Protein AF-A0A327VA29-F1 (afdb_monomer_lite)

Secondary structure (DSSP, 8-state):
-HHHHHHTTT---S-EEEES-PPSSHHHHHHHTT--HHHHHHHHHHHHHTTS--TT-HHHHHHHHHHHHHHHHHHHH-PPPPB-S-EEEEEE-SSS---GGGGTTTBSS-EEEEEESS-GGGTTSHHHHHHHHHHHHHHHT-

Radius of gyration: 16.97 Å; chains: 1; bounding box: 44×30×45 Å

Foldseek 3Di:
DVQQVCVVVVHDDLAAEAEQDAQFEDVLCVVCPPDDLVNQLVVCCVVVVVPDPCPPVSVVSSVVSVVVVVVSVVSHVDGQAAHEEEYEYEFADVDDDGHQVNCVVRYNYYYHYDYFPHDSVCCPPPRNVVVVVVVVVVSVVD

Sequence (142 aa):
AVAEALDRRGHEISFVAILDSQPGGHGFTEIHAGKTESDYRGELEEYFGQYIGTGNQGDFLDTMAKVLTNNTTLMMDFESPVYRGDVVFFSATLQDETYAHLWRPYVLGDIEVHDVRAVHHEMHMPGPVAEVFEVINRKLAG

pLDDT: mean 93.76, std 6.01, range [62.5, 98.62]

Structure (mmCIF, N/CA/C/O backbone):
data_AF-A0A327VA29-F1
#
_entry.id   AF-A0A327VA29-F1
#
loop_
_atom_site.group_PDB
_atom_site.id
_atom_site.type_symbol
_atom_site.label_atom_id
_atom_site.label_alt_id
_atom_site.label_comp_id
_atom_site.label_asym_id
_atom_site.label_entity_id
_atom_site.label_seq_id
_atom_site.pdbx_PDB_ins_code
_atom_site.Cartn_x
_atom_site.Cartn_y
_atom_site.Cartn_z
_atom_site.occupancy
_atom_site.B_iso_or_equiv
_atom_site.auth_seq_id
_atom_site.auth_comp_id
_atom_site.auth_asym_id
_atom_site.auth_atom_id
_atom_site.pdbx_PDB_model_num
ATOM 1 N N . ALA A 1 1 ? 0.573 5.214 8.908 1.00 88.69 1 ALA A N 1
ATOM 2 C CA . ALA A 1 1 ? 1.098 6.563 9.232 1.00 88.69 1 ALA A CA 1
ATOM 3 C C . ALA A 1 1 ? -0.011 7.601 9.413 1.00 88.69 1 ALA A C 1
ATOM 5 O O . ALA A 1 1 ? -0.243 8.039 10.529 1.00 88.69 1 ALA A O 1
ATOM 6 N N . VAL A 1 2 ? -0.720 7.983 8.342 1.00 96.56 2 VAL A N 1
ATOM 7 C CA . VAL A 1 2 ? -1.717 9.072 8.387 1.00 96.56 2 VAL A CA 1
ATOM 8 C C . VAL A 1 2 ? -2.858 8.777 9.362 1.00 96.56 2 VAL A C 1
ATOM 10 O O . VAL A 1 2 ? -3.186 9.639 10.169 1.00 96.56 2 VAL A O 1
ATOM 13 N N . ALA A 1 3 ? -3.409 7.560 9.335 1.00 97.31 3 ALA A N 1
ATOM 14 C CA . ALA A 1 3 ? -4.492 7.161 10.232 1.00 97.31 3 ALA A CA 1
ATOM 15 C C . ALA A 1 3 ? -4.104 7.246 11.718 1.00 97.31 3 ALA A C 1
ATOM 17 O O . ALA A 1 3 ? -4.797 7.907 12.480 1.00 97.31 3 ALA A O 1
ATOM 18 N N . GLU A 1 4 ? -2.960 6.682 12.124 1.00 97.62 4 GLU A N 1
ATOM 19 C CA . GLU A 1 4 ? -2.455 6.852 13.499 1.00 97.62 4 GLU A CA 1
ATOM 20 C C . GLU A 1 4 ? -2.289 8.332 13.855 1.00 97.62 4 GLU A C 1
ATOM 22 O O . GLU A 1 4 ? -2.718 8.771 14.919 1.00 97.62 4 GLU A O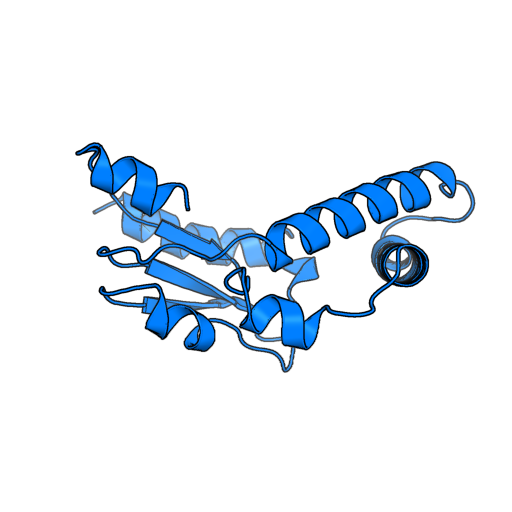 1
ATOM 27 N N . ALA A 1 5 ? -1.732 9.133 12.949 1.00 97.81 5 ALA A N 1
ATOM 28 C CA . ALA A 1 5 ? -1.448 10.525 13.243 1.00 97.81 5 ALA A CA 1
ATOM 29 C C . ALA A 1 5 ? -2.728 11.379 13.360 1.00 97.81 5 ALA A C 1
ATOM 31 O O . ALA A 1 5 ? -2.741 12.360 14.108 1.00 97.81 5 ALA A O 1
ATOM 32 N N . LEU A 1 6 ? -3.781 11.056 12.605 1.00 98.19 6 LEU A N 1
ATOM 33 C CA . LEU A 1 6 ? -5.104 11.674 12.729 1.00 98.19 6 LEU A CA 1
ATOM 34 C C . LEU A 1 6 ? -5.782 11.246 14.036 1.00 98.19 6 LEU A C 1
ATOM 36 O O . LEU A 1 6 ? -6.240 12.100 14.795 1.00 98.19 6 LEU A O 1
ATOM 40 N N . ASP A 1 7 ? -5.756 9.950 14.332 1.00 96.94 7 ASP A N 1
ATOM 41 C CA . ASP A 1 7 ? -6.331 9.359 15.538 1.00 96.94 7 ASP A CA 1
ATOM 42 C C . ASP A 1 7 ? -5.719 9.941 16.819 1.00 96.94 7 ASP A C 1
ATOM 44 O O . ASP A 1 7 ? -6.427 10.425 17.701 1.00 96.94 7 ASP A O 1
ATOM 48 N N . ARG A 1 8 ? -4.386 10.018 16.881 1.00 97.06 8 ARG A N 1
ATOM 49 C CA . ARG A 1 8 ? -3.655 10.614 18.007 1.00 97.06 8 ARG A CA 1
ATOM 50 C C . ARG A 1 8 ? -3.980 12.094 18.223 1.00 97.06 8 ARG A C 1
ATOM 52 O O . ARG A 1 8 ? -3.810 12.606 19.327 1.00 97.06 8 ARG A O 1
ATOM 59 N N . ARG A 1 9 ? -4.428 12.799 17.181 1.00 97.88 9 ARG A N 1
ATOM 60 C CA . ARG A 1 9 ? -4.882 14.199 17.261 1.00 97.88 9 ARG A CA 1
ATOM 61 C C . ARG A 1 9 ? -6.368 14.327 17.611 1.00 97.88 9 ARG A C 1
ATOM 63 O O . ARG A 1 9 ? -6.866 15.445 17.685 1.00 97.88 9 ARG A O 1
ATOM 70 N N . GLY A 1 10 ? -7.055 13.212 17.858 1.00 97.44 10 GLY A N 1
ATOM 71 C CA . GLY A 1 10 ? -8.465 13.179 18.230 1.00 97.44 10 GLY A CA 1
ATOM 72 C C . GLY A 1 10 ? -9.421 13.316 17.047 1.00 97.44 10 GLY A C 1
ATOM 73 O O . GLY A 1 10 ? -10.584 13.647 17.260 1.00 97.44 10 GLY A O 1
ATOM 74 N N . HIS A 1 11 ? -8.956 13.096 15.812 1.00 97.69 11 HIS A N 1
ATOM 75 C CA . HIS A 1 11 ? -9.850 13.040 14.660 1.00 97.69 11 HIS A CA 1
ATOM 76 C C . HIS A 1 11 ? -10.540 11.682 14.586 1.00 97.69 11 HIS A C 1
ATOM 78 O O . HIS A 1 11 ? -9.910 10.639 14.755 1.00 97.69 11 HIS A O 1
ATOM 84 N N . GLU A 1 12 ? -11.833 11.710 14.285 1.00 94.06 12 GLU A N 1
ATOM 85 C CA . GLU A 1 12 ? -12.586 10.510 13.952 1.00 94.06 12 GLU A CA 1
ATOM 86 C C . GLU A 1 12 ? -12.173 10.002 12.566 1.00 94.06 12 GLU A C 1
ATOM 88 O O . GLU A 1 12 ? -12.005 10.780 11.623 1.00 94.06 12 GLU A O 1
ATOM 93 N N . ILE A 1 13 ? -11.991 8.689 12.456 1.00 95.00 13 ILE A N 1
ATOM 94 C CA . ILE A 1 13 ? -11.626 8.005 11.218 1.00 95.00 13 ILE A CA 1
ATOM 95 C C . ILE A 1 13 ? -12.688 6.944 10.984 1.00 95.00 13 ILE A C 1
ATOM 97 O O . ILE A 1 13 ? -12.765 5.986 11.747 1.00 95.00 13 ILE A O 1
ATOM 101 N N . SER A 1 14 ? -13.498 7.115 9.939 1.00 90.75 14 SER A N 1
ATOM 102 C CA . SER A 1 14 ? -14.583 6.177 9.636 1.00 90.75 14 SER A CA 1
ATOM 103 C C . SER A 1 14 ? -14.057 4.789 9.265 1.00 90.75 14 SER A C 1
ATOM 105 O O . SER A 1 14 ? -14.613 3.793 9.708 1.00 90.75 14 SER A O 1
ATOM 107 N N . PHE A 1 15 ? -12.981 4.713 8.474 1.00 92.31 15 PHE A N 1
ATOM 108 C CA . PHE A 1 15 ? -12.224 3.480 8.238 1.00 92.31 15 PHE A CA 1
ATOM 109 C C . PHE A 1 15 ? -10.862 3.779 7.591 1.00 92.31 15 PHE A C 1
ATOM 111 O O . PHE A 1 15 ? -10.622 4.876 7.079 1.00 92.31 15 PHE A O 1
ATOM 118 N N . VAL A 1 16 ? -9.987 2.773 7.578 1.00 97.19 16 VAL A N 1
ATOM 119 C CA . VAL A 1 16 ? -8.714 2.763 6.847 1.00 97.19 16 VAL A CA 1
ATOM 120 C C . VAL A 1 16 ? -8.728 1.604 5.859 1.00 97.19 16 VAL A C 1
ATOM 122 O O . VAL A 1 16 ? -9.056 0.483 6.240 1.00 97.19 16 VAL A O 1
ATOM 125 N N . ALA A 1 17 ? -8.351 1.863 4.607 1.00 97.25 17 ALA A N 1
ATOM 126 C CA . ALA A 1 17 ? -8.121 0.824 3.610 1.00 97.25 17 ALA A CA 1
ATOM 127 C C . ALA A 1 17 ? -6.638 0.761 3.225 1.00 97.25 17 ALA A C 1
ATOM 129 O O . ALA A 1 17 ? -6.010 1.796 2.996 1.00 97.25 17 ALA A O 1
ATOM 130 N N . ILE A 1 18 ? -6.099 -0.453 3.136 1.00 97.75 18 ILE A N 1
ATOM 131 C CA . ILE A 1 18 ? -4.759 -0.748 2.626 1.00 97.75 18 ILE A CA 1
ATOM 132 C C . ILE A 1 18 ? -4.914 -1.577 1.350 1.00 97.75 18 ILE A C 1
ATOM 134 O O . ILE A 1 18 ? -5.655 -2.557 1.333 1.00 97.75 18 ILE A O 1
ATOM 138 N N . LEU A 1 19 ? -4.231 -1.168 0.282 1.00 97.19 19 LEU A N 1
ATOM 139 C CA . LEU A 1 19 ? -4.257 -1.834 -1.019 1.00 97.19 19 LEU A CA 1
ATOM 140 C C . LEU A 1 19 ? -2.931 -2.566 -1.229 1.00 97.19 19 LEU A C 1
ATOM 142 O O . LEU A 1 19 ? -1.929 -1.911 -1.509 1.00 97.19 19 LEU A O 1
ATOM 146 N N . ASP A 1 20 ? -2.942 -3.885 -1.030 1.00 97.62 20 ASP A N 1
ATOM 147 C CA . ASP A 1 20 ? -1.859 -4.836 -1.320 1.00 97.62 20 ASP A CA 1
ATOM 148 C C . ASP A 1 20 ? -0.435 -4.319 -1.058 1.00 97.62 20 ASP A C 1
ATOM 150 O O . ASP A 1 20 ? 0.465 -4.451 -1.884 1.00 97.62 20 ASP A O 1
ATOM 154 N N . SER A 1 21 ? -0.222 -3.683 0.095 1.00 95.88 21 SER A N 1
ATOM 155 C CA . SER A 1 21 ? 1.069 -3.102 0.455 1.00 95.88 21 SER A CA 1
ATOM 156 C C . SER A 1 21 ? 1.629 -3.721 1.724 1.00 95.88 21 SER A C 1
ATOM 158 O O . SER A 1 21 ? 0.895 -4.199 2.589 1.00 95.88 21 SER A O 1
ATOM 160 N N . GLN A 1 22 ? 2.953 -3.715 1.833 1.00 96.38 22 GLN A N 1
ATOM 161 C CA . GLN A 1 22 ? 3.676 -4.116 3.034 1.00 96.38 22 GLN A CA 1
ATOM 162 C C . GLN A 1 22 ? 3.767 -2.944 4.027 1.00 96.38 22 GLN A C 1
ATOM 164 O O . GLN A 1 22 ? 3.767 -1.780 3.604 1.00 96.38 22 GLN A O 1
ATOM 169 N N . PRO A 1 23 ? 3.891 -3.209 5.339 1.00 97.19 23 PRO A N 1
ATOM 170 C CA . PRO A 1 23 ? 4.335 -2.182 6.274 1.00 97.19 23 PRO A CA 1
ATOM 171 C C . PRO A 1 23 ? 5.780 -1.76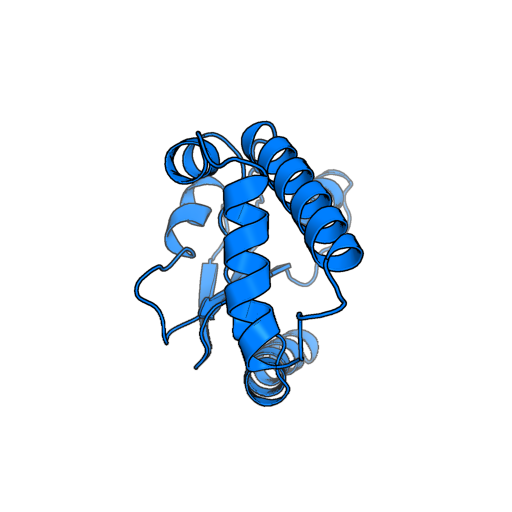8 5.952 1.00 97.19 23 PRO A C 1
ATOM 173 O O . PRO A 1 23 ? 6.597 -2.605 5.583 1.00 97.19 23 PRO A O 1
ATOM 176 N N . GLY A 1 24 ? 6.099 -0.482 6.112 1.00 96.62 24 GLY A N 1
ATOM 177 C CA . GLY A 1 24 ? 7.486 0.005 6.112 1.00 96.62 24 GLY A CA 1
ATOM 178 C C . GLY A 1 24 ? 8.250 -0.416 7.371 1.00 96.62 24 GLY A C 1
ATOM 179 O O . GLY A 1 24 ? 7.622 -0.759 8.378 1.00 96.62 24 GLY A O 1
ATOM 180 N N . GLY A 1 25 ? 9.581 -0.349 7.311 1.00 95.75 25 GLY A N 1
ATOM 181 C CA . GLY A 1 25 ? 10.487 -0.625 8.426 1.00 95.75 25 GLY A CA 1
ATOM 182 C C . GLY A 1 25 ? 11.366 -1.853 8.194 1.00 95.75 25 GLY A C 1
ATOM 183 O O . GLY A 1 25 ? 11.761 -2.162 7.064 1.00 95.75 25 GLY A O 1
ATOM 184 N N . HIS A 1 26 ? 11.677 -2.579 9.271 1.00 91.75 26 HIS A N 1
ATOM 185 C CA . HIS A 1 26 ? 12.611 -3.713 9.220 1.00 91.75 26 HIS A CA 1
ATOM 186 C C . HIS A 1 26 ? 12.193 -4.804 8.222 1.00 91.75 26 HIS A C 1
ATOM 188 O O . HIS A 1 26 ? 13.000 -5.203 7.388 1.00 91.75 26 HIS A O 1
ATOM 194 N N . GLY A 1 27 ? 10.931 -5.252 8.259 1.00 90.88 27 GLY A N 1
ATOM 195 C CA . GLY A 1 27 ? 10.445 -6.302 7.350 1.00 90.88 27 GLY A CA 1
ATOM 196 C C . GLY A 1 27 ? 10.494 -5.887 5.875 1.00 90.88 27 GLY A C 1
ATOM 197 O O . GLY A 1 27 ? 10.871 -6.680 5.018 1.00 90.88 27 GLY A O 1
ATOM 198 N N . PHE A 1 28 ? 10.209 -4.614 5.584 1.00 94.81 28 PHE A N 1
ATOM 199 C CA . PHE A 1 28 ? 10.369 -4.053 4.241 1.00 94.81 28 PHE A CA 1
ATOM 200 C C . PHE A 1 28 ? 11.841 -4.059 3.806 1.00 94.81 28 PHE A C 1
ATOM 202 O O . PHE A 1 28 ? 12.176 -4.408 2.676 1.00 94.81 28 PHE A O 1
ATOM 209 N N . THR A 1 29 ? 12.742 -3.715 4.727 1.00 95.56 29 THR A N 1
ATOM 210 C CA . THR A 1 29 ? 14.188 -3.706 4.478 1.00 95.56 29 THR A CA 1
ATOM 211 C C . THR A 1 29 ? 14.718 -5.101 4.157 1.00 95.56 29 THR A C 1
ATOM 213 O O . THR A 1 29 ? 15.499 -5.240 3.223 1.00 95.56 29 THR A O 1
ATOM 216 N N . GLU A 1 30 ? 14.275 -6.144 4.861 1.00 92.75 30 GLU A N 1
ATOM 217 C CA . GLU A 1 30 ? 14.703 -7.529 4.598 1.00 92.75 30 GLU A CA 1
ATOM 218 C C . GLU A 1 30 ? 14.403 -7.992 3.164 1.00 92.75 30 GLU A C 1
ATOM 220 O O . GLU A 1 30 ? 15.164 -8.781 2.604 1.00 92.75 30 GLU A O 1
ATOM 225 N N . ILE A 1 31 ? 13.322 -7.488 2.563 1.00 89.00 31 ILE A N 1
ATOM 226 C CA . ILE A 1 31 ? 12.875 -7.865 1.216 1.00 89.00 31 ILE A CA 1
ATOM 227 C C . ILE A 1 31 ? 13.520 -6.982 0.140 1.00 89.00 31 ILE A C 1
ATOM 229 O O . ILE A 1 31 ? 13.853 -7.460 -0.944 1.00 89.00 31 ILE A O 1
ATOM 233 N N . HIS A 1 32 ? 13.688 -5.689 0.421 1.00 92.12 32 HIS A N 1
ATOM 234 C CA . HIS A 1 32 ? 14.062 -4.697 -0.590 1.00 92.12 32 HIS A CA 1
ATOM 235 C C . HIS A 1 32 ? 15.525 -4.235 -0.519 1.00 92.12 32 HIS A C 1
ATOM 237 O O . HIS A 1 32 ? 15.985 -3.536 -1.430 1.00 92.12 32 HIS A O 1
ATOM 243 N N . ALA A 1 33 ? 16.276 -4.618 0.518 1.00 91.94 33 ALA A N 1
ATOM 244 C CA . ALA A 1 33 ? 17.684 -4.265 0.643 1.00 91.94 33 ALA A CA 1
ATOM 245 C C . ALA A 1 33 ? 18.499 -4.766 -0.558 1.00 91.94 33 ALA A C 1
ATOM 247 O O . ALA A 1 33 ? 18.400 -5.913 -0.986 1.00 91.94 33 ALA A O 1
ATOM 248 N N . GLY A 1 34 ? 19.349 -3.887 -1.087 1.00 90.75 34 GLY A N 1
ATOM 249 C CA . GLY A 1 34 ? 20.247 -4.212 -2.193 1.00 90.75 34 GLY A CA 1
ATOM 250 C C . GLY A 1 34 ? 19.653 -4.032 -3.591 1.00 90.75 34 GLY A C 1
ATOM 251 O O . GLY A 1 34 ? 20.429 -4.073 -4.544 1.00 90.75 34 GLY A O 1
ATOM 252 N N . LYS A 1 35 ? 18.346 -3.757 -3.739 1.00 93.19 35 LYS A N 1
ATOM 253 C CA . LYS A 1 35 ? 17.800 -3.300 -5.027 1.00 93.19 35 LYS A CA 1
ATOM 254 C C . LYS A 1 35 ? 18.432 -1.969 -5.435 1.00 93.19 35 LYS A C 1
ATOM 256 O O . LYS A 1 35 ? 18.479 -1.018 -4.654 1.00 93.19 35 LYS A O 1
ATOM 261 N N . THR A 1 36 ? 18.884 -1.896 -6.678 1.00 94.38 36 THR A N 1
ATOM 262 C CA . THR A 1 36 ? 19.490 -0.711 -7.289 1.00 94.38 36 THR A CA 1
ATOM 263 C C . THR A 1 36 ? 18.482 0.047 -8.154 1.00 94.38 36 THR A C 1
ATOM 265 O O . THR A 1 36 ? 17.464 -0.500 -8.573 1.00 94.38 36 THR A O 1
ATOM 268 N N . GLU A 1 37 ? 18.782 1.306 -8.491 1.00 95.62 37 GLU A N 1
ATOM 269 C CA . GLU A 1 37 ? 17.973 2.085 -9.446 1.00 95.62 37 GLU A CA 1
ATOM 270 C C . GLU A 1 37 ? 17.834 1.370 -10.801 1.00 95.62 37 GLU A C 1
ATOM 272 O O . GLU A 1 37 ? 16.771 1.414 -11.417 1.00 95.62 37 GLU A O 1
ATOM 277 N N . SER A 1 38 ? 18.875 0.653 -11.240 1.00 95.06 38 SER A N 1
ATOM 278 C CA . SER A 1 38 ? 18.839 -0.123 -12.484 1.00 95.06 38 SER A CA 1
ATOM 279 C C . SER A 1 38 ? 17.852 -1.287 -12.419 1.00 95.06 38 SER A C 1
ATOM 281 O O . SER A 1 38 ? 17.239 -1.600 -13.439 1.00 95.06 38 SER A O 1
ATOM 283 N N . ASP A 1 39 ? 17.681 -1.910 -11.251 1.00 95.12 39 ASP A N 1
ATOM 284 C CA . ASP A 1 39 ? 16.714 -2.997 -11.069 1.00 95.12 39 ASP A CA 1
ATOM 285 C C . ASP A 1 39 ? 15.288 -2.449 -11.195 1.00 95.12 39 ASP A C 1
ATOM 287 O O . ASP A 1 39 ? 14.498 -2.955 -11.989 1.00 95.12 39 ASP A O 1
ATOM 291 N N . TYR A 1 40 ? 14.990 -1.331 -10.517 1.00 93.50 40 TYR A N 1
ATOM 292 C CA . TYR A 1 40 ? 13.696 -0.649 -10.649 1.00 93.50 40 TYR A CA 1
ATOM 293 C C . TYR A 1 40 ? 13.419 -0.195 -12.079 1.00 93.50 40 TYR A C 1
ATOM 295 O O . TYR A 1 40 ? 12.293 -0.303 -12.562 1.00 93.50 40 TYR A O 1
ATOM 303 N N . ARG A 1 41 ? 14.440 0.314 -12.773 1.00 94.19 41 ARG A N 1
ATOM 304 C CA . ARG A 1 41 ? 14.313 0.716 -14.172 1.00 94.19 41 ARG A CA 1
ATOM 305 C C . ARG A 1 41 ? 13.957 -0.475 -15.066 1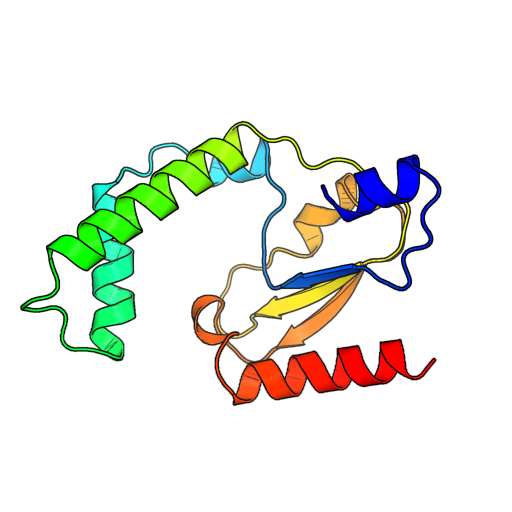.00 94.19 41 ARG A C 1
ATOM 307 O O . ARG A 1 41 ? 13.103 -0.329 -15.935 1.00 94.19 41 ARG A O 1
ATOM 314 N N . GLY A 1 42 ? 14.596 -1.627 -14.853 1.00 92.94 42 GLY A N 1
ATOM 315 C CA . GLY A 1 42 ? 14.299 -2.864 -15.579 1.00 92.94 42 GLY A CA 1
ATOM 316 C C . GLY A 1 42 ? 12.867 -3.347 -15.346 1.00 92.94 42 GLY A C 1
ATOM 317 O O . GLY A 1 42 ? 12.153 -3.608 -16.309 1.00 92.94 42 GLY A O 1
ATOM 318 N N . GLU A 1 43 ? 12.421 -3.368 -14.088 1.00 90.31 43 GLU A N 1
ATOM 319 C CA . GLU A 1 43 ? 11.048 -3.745 -13.712 1.00 90.31 43 GLU A CA 1
ATOM 320 C C . GLU A 1 43 ? 10.001 -2.817 -14.344 1.00 90.31 43 GLU A C 1
ATOM 322 O O . GLU A 1 43 ? 8.985 -3.272 -14.870 1.00 90.31 43 GLU A O 1
ATOM 327 N N . LEU A 1 44 ? 10.263 -1.506 -14.343 1.00 90.31 44 LEU A N 1
ATOM 328 C CA . LEU A 1 44 ? 9.399 -0.523 -14.994 1.00 90.31 44 LEU A CA 1
ATOM 329 C C . LEU A 1 44 ? 9.332 -0.733 -16.507 1.00 90.31 44 LEU A C 1
ATOM 331 O O . LEU A 1 44 ? 8.255 -0.612 -17.085 1.00 90.31 44 LEU A O 1
ATOM 335 N N . GLU A 1 45 ? 10.461 -1.021 -17.154 1.00 90.81 45 GLU A N 1
ATOM 336 C CA . GLU A 1 45 ? 10.505 -1.266 -18.596 1.00 90.81 45 GLU A CA 1
ATOM 337 C C . GLU A 1 45 ? 9.742 -2.537 -18.982 1.00 90.81 45 GLU A C 1
ATOM 339 O O . GLU A 1 45 ? 8.982 -2.512 -19.951 1.00 90.81 45 GLU A O 1
ATOM 344 N N . GLU A 1 46 ? 9.887 -3.613 -18.206 1.00 87.81 46 GLU A N 1
ATOM 345 C CA . GLU A 1 46 ? 9.132 -4.855 -18.390 1.00 87.81 46 GLU A CA 1
ATOM 346 C C . GLU A 1 46 ? 7.627 -4.620 -18.231 1.00 87.81 46 GLU A C 1
ATOM 348 O O . GLU A 1 46 ? 6.849 -4.974 -19.119 1.00 87.81 46 GLU A O 1
ATOM 353 N N . TYR A 1 47 ? 7.220 -3.964 -17.141 1.00 83.25 47 TYR A N 1
ATOM 354 C CA . TYR A 1 47 ? 5.817 -3.679 -16.856 1.00 83.25 47 TYR A CA 1
ATOM 355 C C . TYR A 1 47 ? 5.190 -2.749 -17.903 1.00 83.25 47 TYR A C 1
ATOM 357 O O . TYR A 1 47 ? 4.187 -3.092 -18.531 1.00 83.25 47 TYR A O 1
ATOM 365 N N . PHE A 1 48 ? 5.778 -1.572 -18.136 1.00 83.19 48 PHE A N 1
ATOM 366 C CA . PHE A 1 48 ? 5.219 -0.608 -19.083 1.00 83.19 48 PHE A CA 1
ATOM 367 C C . PHE A 1 48 ? 5.292 -1.105 -20.524 1.00 83.19 48 PHE A C 1
ATOM 369 O O . PHE A 1 48 ? 4.391 -0.793 -21.301 1.00 83.19 48 PHE A O 1
ATOM 376 N N . GLY A 1 49 ? 6.292 -1.918 -20.874 1.00 83.25 49 GLY A N 1
ATOM 377 C CA . GLY A 1 49 ? 6.415 -2.534 -22.194 1.00 83.25 49 GLY A CA 1
ATOM 378 C C . GLY A 1 49 ? 5.204 -3.382 -22.602 1.00 83.25 49 GLY A C 1
ATOM 379 O O . GLY A 1 49 ? 4.966 -3.559 -23.797 1.00 83.25 49 GLY A O 1
ATOM 380 N N . GLN A 1 50 ? 4.398 -3.854 -21.643 1.00 80.19 50 GLN A N 1
ATOM 381 C CA . GLN A 1 50 ? 3.151 -4.578 -21.920 1.00 80.19 50 GLN A CA 1
ATOM 382 C C . GLN A 1 50 ? 2.000 -3.670 -22.382 1.00 80.19 50 GLN A C 1
ATOM 384 O O . GLN A 1 50 ? 1.083 -4.135 -23.059 1.00 80.19 50 GLN A O 1
ATOM 389 N N . TYR A 1 51 ? 2.050 -2.377 -22.051 1.00 76.81 51 TYR A N 1
ATOM 390 C CA . TYR A 1 51 ? 0.954 -1.427 -22.276 1.00 76.81 51 TYR A CA 1
ATOM 391 C C . TYR A 1 51 ? 1.306 -0.315 -23.264 1.00 76.81 51 TYR A C 1
ATOM 393 O O . TYR A 1 51 ? 0.439 0.171 -23.993 1.00 76.81 51 TYR A O 1
ATOM 401 N N . ILE A 1 52 ? 2.569 0.112 -23.286 1.00 76.25 52 ILE A N 1
ATOM 402 C CA . ILE A 1 52 ? 3.060 1.237 -24.081 1.00 76.25 52 ILE A CA 1
ATOM 403 C C . ILE A 1 52 ? 4.411 0.903 -24.720 1.00 76.25 52 ILE A C 1
ATOM 405 O O . ILE A 1 52 ? 5.224 0.165 -24.174 1.00 76.25 52 ILE A O 1
ATOM 409 N N . GLY A 1 53 ? 4.680 1.477 -25.894 1.00 74.31 53 GLY A N 1
ATOM 410 C CA . GLY A 1 53 ? 5.993 1.357 -26.525 1.00 74.31 53 GLY A CA 1
ATOM 411 C C . GLY A 1 53 ? 7.039 2.173 -25.764 1.00 74.31 53 GLY A C 1
ATOM 412 O O . GLY A 1 53 ? 7.020 3.400 -25.826 1.00 74.31 53 GLY A O 1
ATOM 413 N N . THR A 1 54 ? 7.975 1.507 -25.090 1.00 73.81 54 THR A N 1
ATOM 414 C CA . THR A 1 54 ? 9.023 2.147 -24.270 1.00 73.81 54 THR A CA 1
ATOM 415 C C . THR A 1 54 ? 10.243 2.617 -25.070 1.00 73.81 54 THR A C 1
ATOM 417 O O . THR A 1 54 ? 11.085 3.342 -24.542 1.00 73.81 54 THR A O 1
ATOM 420 N N . GLY A 1 55 ? 10.336 2.277 -26.362 1.00 70.50 55 GLY A N 1
ATOM 421 C CA . GLY A 1 55 ? 11.531 2.496 -27.192 1.00 70.50 55 GLY A CA 1
ATOM 422 C C . GLY A 1 55 ? 11.988 3.954 -27.366 1.00 70.50 55 GLY A C 1
ATOM 423 O O . GLY A 1 55 ? 13.118 4.181 -27.788 1.00 70.50 55 GLY A O 1
ATOM 424 N N . ASN A 1 56 ? 11.150 4.944 -27.036 1.00 75.12 56 ASN A N 1
ATOM 425 C CA . ASN A 1 56 ? 11.517 6.367 -26.999 1.00 75.12 56 ASN A CA 1
ATOM 426 C C . ASN A 1 56 ? 11.270 7.034 -25.630 1.00 75.12 56 ASN A C 1
ATOM 428 O O . ASN A 1 56 ? 11.262 8.259 -25.542 1.00 75.12 56 ASN A O 1
ATOM 432 N N . GLN A 1 57 ? 11.069 6.244 -24.572 1.00 82.88 57 GLN A N 1
ATOM 433 C CA . GLN A 1 57 ? 10.687 6.716 -23.237 1.00 82.88 57 GLN A CA 1
ATOM 434 C C . GLN A 1 57 ? 11.799 6.540 -22.190 1.00 82.88 57 GLN A C 1
ATOM 436 O O . GLN A 1 57 ? 11.516 6.480 -20.997 1.00 82.88 57 GLN A O 1
ATOM 441 N N . GLY A 1 58 ? 13.066 6.475 -22.614 1.00 86.31 58 GLY A N 1
ATOM 442 C CA . GLY A 1 58 ? 14.210 6.271 -21.713 1.00 86.31 58 GLY A CA 1
ATOM 443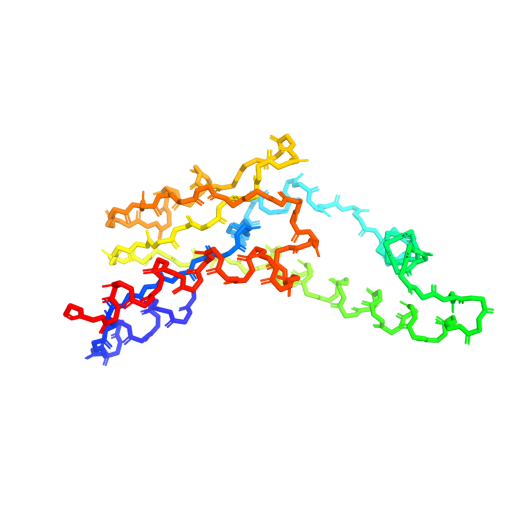 C C . GLY A 1 58 ? 14.226 7.242 -20.525 1.00 86.31 58 GLY A C 1
ATOM 444 O O . GLY A 1 58 ? 14.235 6.798 -19.383 1.00 86.31 58 GLY A O 1
ATOM 445 N N . ASP A 1 59 ? 14.095 8.545 -20.788 1.00 91.19 59 ASP A N 1
ATOM 446 C CA . ASP A 1 59 ? 14.083 9.584 -19.745 1.00 91.19 59 ASP A CA 1
ATOM 447 C C . ASP A 1 59 ? 12.913 9.433 -18.755 1.00 91.19 59 ASP A C 1
ATOM 449 O O . ASP A 1 59 ? 13.035 9.747 -17.566 1.00 91.19 59 ASP A O 1
ATOM 453 N N . PHE A 1 60 ? 11.762 8.952 -19.237 1.00 89.31 60 PHE A N 1
ATOM 454 C CA . PHE A 1 60 ? 10.599 8.683 -18.394 1.00 89.31 60 PHE A CA 1
ATOM 455 C C . PHE A 1 60 ? 10.871 7.502 -17.459 1.00 89.31 60 PHE A C 1
ATOM 457 O O . PHE A 1 60 ? 10.647 7.622 -16.253 1.00 89.31 60 PHE A O 1
ATOM 464 N N . LEU A 1 61 ? 11.413 6.401 -17.988 1.00 91.56 61 LEU A N 1
ATOM 465 C CA . LEU A 1 61 ? 11.779 5.227 -17.194 1.00 91.56 61 LEU A CA 1
ATOM 466 C C . LEU A 1 61 ? 12.853 5.562 -16.152 1.00 91.56 61 LEU A C 1
ATOM 468 O O . LEU A 1 61 ? 12.711 5.172 -14.996 1.00 91.56 61 LEU A O 1
ATOM 472 N N . ASP A 1 62 ? 13.865 6.351 -16.517 1.00 93.69 62 ASP A N 1
ATOM 473 C CA . ASP A 1 62 ? 14.911 6.807 -15.592 1.00 93.69 62 ASP A CA 1
ATOM 474 C C . ASP A 1 62 ? 14.330 7.672 -14.463 1.00 93.69 62 ASP A C 1
ATOM 476 O O . ASP A 1 62 ? 14.702 7.546 -13.295 1.00 93.69 62 ASP A O 1
ATOM 480 N N . THR A 1 63 ? 13.386 8.558 -14.790 1.00 95.19 63 THR A N 1
ATOM 481 C CA . THR A 1 63 ? 12.719 9.403 -13.791 1.00 95.19 63 THR A CA 1
ATOM 482 C C . THR A 1 63 ? 11.870 8.566 -12.837 1.00 95.19 63 THR A C 1
ATOM 484 O O . THR A 1 63 ? 11.943 8.751 -11.622 1.00 95.19 63 THR A O 1
ATOM 487 N N . MET A 1 64 ? 11.096 7.616 -13.362 1.00 93.56 64 MET A N 1
ATOM 488 C CA . MET A 1 64 ? 10.282 6.711 -12.551 1.00 93.56 64 MET A CA 1
ATOM 489 C C . MET A 1 64 ? 11.147 5.811 -11.658 1.00 93.56 64 MET A C 1
ATOM 491 O O . MET A 1 64 ? 10.823 5.632 -10.484 1.00 93.56 64 MET A O 1
ATOM 495 N N . ALA A 1 65 ? 12.280 5.314 -12.164 1.00 95.69 65 ALA A N 1
ATOM 496 C CA . ALA A 1 65 ? 13.219 4.499 -11.397 1.00 95.69 65 ALA A CA 1
ATOM 497 C C . ALA A 1 65 ? 13.805 5.266 -10.203 1.00 95.69 65 ALA A C 1
ATOM 499 O O . ALA A 1 65 ? 13.872 4.730 -9.094 1.00 95.69 65 ALA A O 1
ATOM 500 N N . LYS A 1 66 ? 14.147 6.547 -10.386 1.00 97.00 66 LYS A N 1
ATOM 501 C CA . LYS A 1 66 ? 14.583 7.431 -9.290 1.00 97.00 66 LYS A CA 1
ATOM 502 C C . LYS A 1 66 ? 13.497 7.624 -8.239 1.00 97.00 66 LYS A C 1
ATOM 504 O O . LYS A 1 66 ? 13.785 7.567 -7.046 1.00 97.00 66 LYS A O 1
ATOM 509 N N . VAL A 1 67 ? 12.249 7.829 -8.668 1.00 96.69 67 VAL A N 1
ATOM 510 C CA . VAL A 1 67 ? 11.106 7.979 -7.754 1.00 96.69 67 VAL A CA 1
ATOM 511 C C . VAL A 1 67 ? 10.885 6.702 -6.943 1.00 96.69 67 VAL A C 1
ATOM 513 O O . VAL A 1 67 ? 10.755 6.784 -5.722 1.00 96.69 67 VAL A O 1
ATOM 516 N N . LEU A 1 68 ? 10.895 5.528 -7.584 1.00 95.06 68 LEU A N 1
ATOM 517 C CA . LEU A 1 68 ? 10.764 4.247 -6.884 1.00 95.06 68 LEU A CA 1
ATOM 518 C C . LEU A 1 68 ? 11.917 4.013 -5.910 1.00 95.06 68 LEU A C 1
ATOM 520 O O . LEU A 1 68 ? 11.670 3.707 -4.749 1.00 95.06 68 LEU A O 1
ATOM 524 N N . THR A 1 69 ? 13.157 4.243 -6.343 1.00 96.62 69 THR A N 1
ATOM 525 C CA . THR A 1 69 ? 14.348 4.087 -5.494 1.00 96.62 69 THR A CA 1
ATOM 526 C C . THR A 1 69 ? 14.263 4.968 -4.246 1.00 96.62 69 THR A C 1
ATOM 528 O O . THR A 1 69 ? 14.490 4.501 -3.126 1.00 96.62 69 THR A O 1
ATOM 531 N N . ASN A 1 70 ? 13.878 6.236 -4.420 1.00 97.25 70 ASN A N 1
ATOM 532 C CA . ASN A 1 70 ? 13.679 7.166 -3.314 1.00 97.25 70 ASN A CA 1
ATOM 533 C C . ASN A 1 70 ? 12.571 6.686 -2.365 1.00 97.25 70 ASN A C 1
ATOM 535 O O . ASN A 1 70 ? 12.770 6.658 -1.153 1.00 97.25 70 ASN A O 1
ATOM 539 N N . ASN A 1 71 ? 11.419 6.277 -2.899 1.00 95.81 71 ASN A N 1
ATOM 540 C CA . ASN A 1 71 ? 10.291 5.829 -2.083 1.00 95.81 71 ASN A CA 1
ATOM 541 C C . ASN A 1 71 ? 10.602 4.537 -1.318 1.00 95.81 71 ASN A C 1
ATOM 543 O O . ASN A 1 71 ? 10.261 4.450 -0.142 1.00 95.81 71 ASN A O 1
ATOM 547 N N . THR A 1 72 ? 11.292 3.573 -1.933 1.00 95.88 72 THR A N 1
ATOM 548 C CA . THR A 1 72 ? 11.761 2.366 -1.239 1.00 95.88 72 THR A CA 1
ATOM 549 C C . THR A 1 72 ? 12.718 2.731 -0.112 1.00 95.88 72 THR A C 1
ATOM 551 O O . THR A 1 72 ? 12.565 2.224 0.993 1.00 95.88 72 THR A O 1
ATOM 554 N N . THR A 1 73 ? 13.667 3.643 -0.350 1.00 95.94 73 THR A N 1
ATOM 555 C CA . THR A 1 73 ? 14.597 4.101 0.697 1.00 95.94 73 THR A CA 1
ATOM 556 C C . THR A 1 73 ? 13.842 4.700 1.879 1.00 95.94 73 THR A C 1
ATOM 558 O O . THR A 1 73 ? 14.055 4.299 3.019 1.00 95.94 73 THR A O 1
ATOM 561 N N . LEU A 1 74 ? 12.881 5.585 1.603 1.00 96.56 74 LEU A N 1
ATOM 562 C CA . LEU A 1 74 ? 12.029 6.162 2.641 1.00 96.56 74 LEU A CA 1
ATOM 563 C C . LEU A 1 74 ? 11.216 5.098 3.388 1.00 96.56 74 LEU A C 1
ATOM 565 O O . LEU A 1 74 ? 11.056 5.211 4.596 1.00 96.56 74 LEU A O 1
ATOM 569 N N . MET A 1 75 ? 10.713 4.072 2.698 1.00 96.31 75 MET A N 1
ATOM 570 C CA . MET A 1 75 ? 9.955 2.974 3.309 1.00 96.31 75 MET A CA 1
ATOM 571 C C . MET A 1 75 ? 10.823 2.041 4.165 1.00 96.31 75 MET A C 1
ATOM 573 O O . MET A 1 75 ? 10.315 1.484 5.135 1.00 96.31 75 MET A O 1
ATOM 577 N N . MET A 1 76 ? 12.110 1.881 3.841 1.00 96.00 76 MET A N 1
ATOM 578 C CA . MET A 1 76 ? 13.069 1.145 4.676 1.00 96.00 76 MET A CA 1
ATOM 579 C C . MET A 1 76 ? 13.381 1.906 5.971 1.00 96.00 76 MET A C 1
ATOM 581 O O . MET A 1 76 ? 13.375 1.316 7.049 1.00 96.00 76 MET A O 1
ATOM 585 N N . ASP A 1 77 ? 13.580 3.225 5.878 1.00 95.69 77 ASP A N 1
ATOM 586 C CA . ASP A 1 77 ? 13.893 4.084 7.030 1.00 95.69 77 ASP A CA 1
ATOM 587 C C . ASP A 1 77 ? 12.662 4.411 7.901 1.00 95.69 77 ASP A C 1
ATOM 589 O O . ASP A 1 77 ? 12.789 4.872 9.040 1.00 95.69 77 ASP A O 1
ATOM 593 N N . PHE A 1 78 ? 11.455 4.211 7.368 1.00 96.00 78 PHE A N 1
ATOM 594 C CA . PHE A 1 78 ? 10.196 4.528 8.031 1.00 96.00 78 PHE A CA 1
ATOM 595 C C . PHE A 1 78 ? 9.598 3.314 8.745 1.00 96.00 78 PHE A C 1
ATOM 597 O O . PHE A 1 78 ? 9.078 2.406 8.105 1.00 96.00 78 PHE A O 1
ATOM 604 N N . GLU A 1 79 ? 9.547 3.351 10.076 1.00 96.00 79 GLU A N 1
ATOM 605 C CA . GLU A 1 79 ? 8.808 2.348 10.846 1.00 96.00 79 GLU A CA 1
ATOM 606 C C . GLU A 1 79 ? 7.304 2.656 10.839 1.00 96.00 79 GLU A C 1
ATOM 608 O O . GLU A 1 79 ? 6.862 3.728 11.277 1.00 96.00 79 GLU A O 1
ATOM 613 N N . SER A 1 80 ? 6.497 1.703 10.364 1.00 97.12 80 SER A N 1
ATOM 614 C CA . SER A 1 80 ? 5.040 1.847 10.387 1.00 97.12 80 SER A CA 1
ATOM 615 C C . SER A 1 80 ? 4.538 1.999 11.829 1.00 97.12 80 SER A C 1
ATOM 617 O O . SER A 1 80 ? 4.863 1.178 12.682 1.00 97.12 80 SER A O 1
ATOM 619 N N . PRO A 1 81 ? 3.736 3.029 12.154 1.00 97.12 81 PRO A N 1
ATOM 620 C CA . PRO A 1 81 ? 3.242 3.196 13.512 1.00 97.12 81 PRO A CA 1
ATOM 621 C C . PRO A 1 81 ? 2.090 2.231 13.794 1.00 97.12 81 PRO A C 1
ATOM 623 O O . PRO A 1 81 ? 1.329 1.875 12.890 1.00 97.12 81 PRO A O 1
ATOM 626 N N . VAL A 1 82 ? 1.922 1.882 15.070 1.00 97.81 82 VAL A N 1
ATOM 627 C CA . VAL A 1 82 ? 0.800 1.065 15.537 1.00 97.81 82 VAL A CA 1
ATOM 628 C C . VAL A 1 82 ? -0.495 1.879 15.493 1.00 97.81 82 VAL A C 1
ATOM 630 O O . VAL A 1 82 ? -0.610 2.918 16.142 1.00 97.81 82 VAL A O 1
ATOM 633 N N . TYR A 1 83 ? -1.482 1.397 14.745 1.00 97.94 83 TYR A N 1
ATOM 634 C CA . TYR A 1 83 ? -2.814 1.977 14.636 1.00 97.94 83 TYR A CA 1
ATOM 635 C C . TYR A 1 83 ? -3.828 1.168 15.444 1.00 97.94 83 TYR A C 1
ATOM 637 O O . TYR A 1 83 ? -3.888 -0.056 15.350 1.00 97.94 83 TYR A O 1
ATOM 645 N N . ARG A 1 84 ? -4.643 1.856 16.251 1.00 96.81 84 ARG A N 1
ATOM 646 C CA . ARG A 1 84 ? -5.586 1.193 17.162 1.00 96.81 84 ARG A CA 1
ATOM 647 C C . ARG A 1 84 ? -6.915 0.775 16.531 1.00 96.81 84 ARG A C 1
ATOM 649 O O . ARG A 1 84 ? -7.607 -0.038 17.129 1.00 96.81 84 ARG A O 1
ATOM 656 N N . GLY A 1 85 ? -7.287 1.372 15.399 1.00 96.38 85 GLY A N 1
ATOM 657 C CA . GLY A 1 85 ? -8.559 1.104 14.728 1.00 96.38 85 GLY A CA 1
ATOM 658 C C . GLY A 1 85 ? -8.509 -0.117 13.815 1.00 96.38 85 GLY A C 1
ATOM 659 O O . GLY A 1 85 ? -7.458 -0.740 13.646 1.00 96.38 85 GLY A O 1
ATOM 660 N N . ASP A 1 86 ? -9.655 -0.416 13.214 1.00 96.94 86 ASP A N 1
ATOM 661 C CA . ASP A 1 86 ? -9.808 -1.504 12.252 1.00 96.94 86 ASP A CA 1
ATOM 662 C C . ASP A 1 86 ? -9.294 -1.095 10.866 1.00 96.94 86 ASP A C 1
ATOM 664 O O . ASP A 1 86 ? -9.291 0.084 10.489 1.00 96.94 86 ASP A O 1
ATOM 668 N N . VAL A 1 87 ? -8.862 -2.087 10.092 1.00 98.12 87 VAL A N 1
ATOM 669 C CA . VAL A 1 87 ? -8.327 -1.917 8.740 1.00 98.12 87 VAL A CA 1
ATOM 670 C C . VAL A 1 87 ? -9.033 -2.865 7.782 1.00 98.12 87 VAL A C 1
ATOM 672 O O . VAL A 1 87 ? -9.166 -4.056 8.050 1.00 98.12 87 VAL A O 1
ATOM 675 N N . VAL A 1 88 ? -9.422 -2.344 6.622 1.00 98.19 88 VAL A N 1
ATOM 676 C CA . VAL A 1 88 ? -9.797 -3.153 5.460 1.00 98.19 88 VAL A CA 1
ATOM 677 C C . VAL A 1 88 ? -8.550 -3.345 4.600 1.00 98.19 88 VAL A C 1
ATOM 6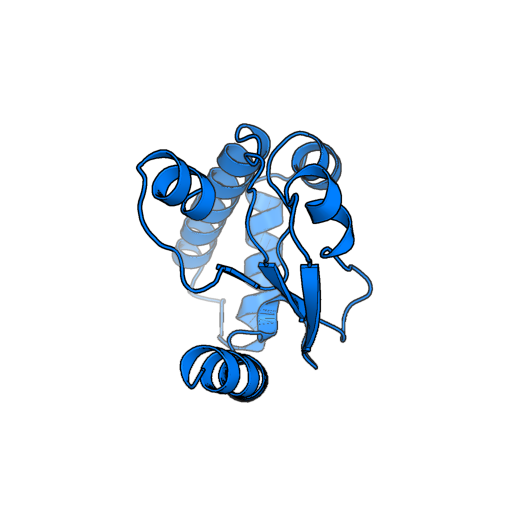79 O O . VAL A 1 88 ? -7.922 -2.370 4.192 1.00 98.19 88 VAL A O 1
ATOM 682 N N . PHE A 1 89 ? -8.168 -4.586 4.329 1.00 98.62 89 PHE A N 1
ATOM 683 C CA . PHE A 1 89 ? -7.028 -4.916 3.481 1.00 98.62 89 PHE A CA 1
ATOM 684 C C . PHE A 1 89 ? -7.521 -5.546 2.181 1.00 98.62 89 PHE A C 1
ATOM 686 O O . PHE A 1 89 ? -8.264 -6.518 2.216 1.00 98.62 89 PHE A O 1
ATOM 693 N N . PHE A 1 90 ? -7.088 -5.031 1.037 1.00 98.56 90 PHE A N 1
ATOM 694 C CA . PHE A 1 90 ? -7.374 -5.619 -0.269 1.00 98.56 90 PHE A CA 1
ATOM 695 C C . PHE A 1 90 ? -6.146 -6.389 -0.756 1.00 98.56 90 PHE A C 1
ATOM 697 O O . PHE A 1 90 ? -5.097 -5.777 -0.946 1.00 98.56 90 PHE A O 1
ATOM 704 N N . SER A 1 91 ? -6.266 -7.707 -0.930 1.00 98.19 91 SER A N 1
ATOM 705 C CA . SER A 1 91 ? -5.164 -8.592 -1.333 1.00 98.19 91 SER A CA 1
ATOM 706 C C . SER A 1 91 ? -5.255 -8.930 -2.815 1.00 98.19 91 SER A C 1
ATOM 708 O O . SER A 1 91 ? -6.294 -9.406 -3.276 1.00 98.19 91 SER A O 1
ATOM 710 N N . ALA A 1 92 ? -4.168 -8.738 -3.560 1.00 98.00 92 ALA A N 1
ATOM 711 C CA . ALA A 1 92 ? -4.047 -9.309 -4.898 1.00 98.00 92 ALA A CA 1
ATOM 712 C C . ALA A 1 92 ? -3.957 -10.843 -4.790 1.00 98.00 92 ALA A C 1
ATOM 714 O O . ALA A 1 92 ? -3.296 -11.363 -3.893 1.00 98.00 92 ALA A O 1
ATOM 715 N N . THR A 1 93 ? -4.644 -11.573 -5.674 1.00 96.75 93 THR A N 1
ATOM 716 C CA . THR A 1 93 ? -4.754 -13.048 -5.598 1.00 96.75 93 THR A CA 1
ATOM 717 C C . THR A 1 93 ? -4.228 -13.790 -6.822 1.00 96.75 93 THR A C 1
ATOM 719 O O . THR A 1 93 ? -4.207 -15.019 -6.830 1.00 96.75 93 THR A O 1
ATOM 722 N N . LEU A 1 94 ? -3.796 -13.077 -7.866 1.00 95.94 94 LEU A N 1
ATOM 723 C CA . LEU A 1 94 ? -3.156 -13.678 -9.044 1.00 95.94 94 LEU A CA 1
ATOM 724 C C . LEU A 1 94 ? -1.619 -13.689 -8.938 1.00 95.94 94 LEU A C 1
ATOM 726 O O . LEU A 1 94 ? -0.939 -13.805 -9.955 1.00 95.94 94 LEU A O 1
ATOM 730 N N . GLN A 1 95 ? -1.088 -13.568 -7.720 1.00 92.75 95 GLN A N 1
ATOM 731 C CA . GLN A 1 95 ? 0.333 -13.646 -7.369 1.00 92.75 95 GLN A CA 1
ATOM 732 C C . GLN A 1 95 ? 0.505 -14.512 -6.110 1.00 92.75 95 GLN A C 1
ATOM 734 O O . GLN A 1 95 ? -0.471 -14.756 -5.398 1.00 92.75 95 GLN A O 1
ATOM 739 N N . ASP A 1 96 ? 1.728 -14.961 -5.832 1.00 91.69 96 ASP A N 1
ATOM 740 C CA . ASP A 1 96 ? 2.005 -15.843 -4.691 1.00 91.69 96 ASP A CA 1
ATOM 741 C C . ASP A 1 96 ? 2.192 -15.054 -3.382 1.00 91.69 96 ASP A C 1
ATOM 743 O O . ASP A 1 96 ? 1.875 -15.539 -2.291 1.00 91.69 96 ASP A O 1
ATOM 747 N N . GLU A 1 97 ? 2.698 -13.824 -3.471 1.00 92.25 97 GLU A N 1
ATOM 748 C CA . GLU A 1 97 ? 2.959 -12.968 -2.321 1.00 92.25 97 GLU A CA 1
ATOM 749 C C . GLU A 1 97 ? 1.669 -12.380 -1.735 1.00 92.25 97 GLU A C 1
ATOM 751 O O . GLU A 1 97 ? 0.870 -11.746 -2.427 1.00 92.25 97 GLU A O 1
ATOM 756 N N . THR A 1 98 ? 1.506 -12.521 -0.416 1.00 92.94 98 THR A N 1
ATOM 757 C CA . THR A 1 98 ? 0.399 -11.932 0.352 1.00 92.94 98 THR A CA 1
ATOM 758 C C . THR A 1 98 ? 0.956 -11.096 1.496 1.00 92.94 98 THR A C 1
ATOM 760 O O . THR A 1 98 ? 1.926 -11.490 2.141 1.00 92.94 98 THR A O 1
ATOM 763 N N . TYR A 1 99 ? 0.341 -9.948 1.791 1.00 96.38 99 TYR A N 1
ATOM 764 C CA . TYR A 1 99 ? 0.913 -8.993 2.757 1.00 96.38 99 TYR A CA 1
ATOM 765 C C . TYR A 1 99 ? 0.030 -8.696 3.968 1.00 96.38 99 TYR A C 1
ATOM 767 O O . TYR A 1 99 ? 0.521 -8.152 4.956 1.00 96.38 99 TYR A O 1
ATOM 775 N N . ALA A 1 100 ? -1.246 -9.094 3.953 1.00 97.06 100 ALA A N 1
ATOM 776 C CA . ALA A 1 100 ? -2.184 -8.795 5.039 1.00 97.06 100 ALA A CA 1
ATOM 777 C C . ALA A 1 100 ? -1.665 -9.242 6.421 1.00 97.06 100 ALA A C 1
ATOM 779 O O . ALA A 1 100 ? -1.792 -8.523 7.412 1.00 97.06 100 ALA A O 1
ATOM 780 N N . HIS A 1 101 ? -1.022 -10.410 6.486 1.00 96.12 101 HIS A N 1
ATOM 781 C CA . HIS A 1 101 ? -0.495 -10.972 7.729 1.00 96.12 101 HIS A CA 1
ATOM 782 C C . HIS A 1 101 ? 0.664 -10.153 8.327 1.00 96.12 101 HIS A C 1
ATOM 784 O O . HIS A 1 101 ? 0.822 -10.126 9.549 1.00 96.12 101 HIS A O 1
ATOM 790 N N . LEU A 1 102 ? 1.431 -9.436 7.497 1.00 97.06 102 LEU A N 1
ATOM 791 C CA . LEU A 1 102 ? 2.553 -8.597 7.935 1.00 97.06 102 LEU A CA 1
ATOM 792 C C . LEU A 1 102 ? 2.089 -7.375 8.738 1.00 97.06 102 LEU A C 1
ATOM 794 O O . LEU A 1 102 ? 2.850 -6.834 9.534 1.00 97.06 102 LEU A O 1
ATOM 798 N N . TRP A 1 103 ? 0.831 -6.956 8.581 1.00 97.75 103 TRP A N 1
ATOM 799 C CA . TRP A 1 103 ? 0.268 -5.804 9.289 1.00 97.75 103 TRP A CA 1
ATOM 800 C C . TRP A 1 103 ? -0.147 -6.094 10.729 1.00 97.75 103 TRP A C 1
ATOM 802 O O . TRP A 1 103 ? -0.408 -5.159 11.487 1.00 97.75 103 TRP A O 1
ATOM 812 N N . ARG A 1 104 ? -0.203 -7.363 11.150 1.00 96.56 104 ARG A N 1
ATOM 813 C CA . ARG A 1 104 ? -0.725 -7.729 12.474 1.00 96.56 104 ARG A CA 1
ATOM 814 C C . ARG A 1 104 ? -0.001 -7.068 13.660 1.00 96.56 104 ARG A C 1
ATOM 816 O O . ARG A 1 104 ? -0.703 -6.713 14.606 1.00 96.56 104 ARG A O 1
ATOM 823 N N . PRO A 1 105 ? 1.331 -6.856 13.650 1.00 96.62 105 PRO A N 1
ATOM 824 C CA . PRO A 1 105 ? 2.018 -6.107 14.708 1.00 96.62 105 PRO A CA 1
ATOM 825 C C . PRO A 1 105 ? 1.672 -4.607 14.742 1.00 96.62 105 PRO A C 1
ATOM 827 O O . PRO A 1 105 ? 1.874 -3.957 15.765 1.00 96.62 105 PRO A O 1
ATOM 830 N N . TYR A 1 106 ? 1.156 -4.058 13.638 1.00 97.88 106 TYR A N 1
ATOM 831 C CA . TYR A 1 106 ? 0.943 -2.622 13.419 1.00 97.88 106 TYR A CA 1
ATOM 832 C C . TYR A 1 106 ? -0.521 -2.191 13.496 1.00 97.88 106 TYR A C 1
ATOM 834 O O . TYR A 1 106 ? -0.814 -1.001 13.522 1.00 97.88 106 TYR A O 1
ATOM 842 N N . VAL A 1 107 ? -1.451 -3.135 13.532 1.00 98.19 107 VAL A N 1
ATOM 843 C CA . VAL A 1 107 ? -2.880 -2.878 13.712 1.00 98.19 107 VAL A CA 1
ATOM 844 C C . VAL A 1 107 ? -3.272 -3.520 15.034 1.00 98.19 107 VAL A C 1
ATOM 846 O O . VAL A 1 107 ? -2.866 -4.649 15.289 1.00 98.19 107 VAL A O 1
ATOM 849 N N . LEU A 1 108 ? -4.016 -2.833 15.902 1.00 97.44 108 LEU A N 1
ATOM 850 C CA . LEU A 1 108 ? -4.563 -3.429 17.133 1.00 97.44 108 LEU A CA 1
ATOM 851 C C . LEU A 1 108 ? -6.011 -3.887 16.957 1.00 97.44 108 LEU A C 1
ATOM 853 O O . LEU A 1 108 ? -6.391 -4.872 17.582 1.00 97.44 108 LEU A O 1
ATOM 857 N N . GLY A 1 109 ? -6.778 -3.212 16.097 1.00 96.94 109 GLY A N 1
ATOM 858 C CA . GLY A 1 109 ? -8.132 -3.614 15.725 1.00 96.94 109 GLY A CA 1
ATOM 859 C C . GLY A 1 109 ? -8.168 -4.827 14.795 1.00 96.94 109 GLY A C 1
ATOM 860 O O . GLY A 1 109 ? -7.180 -5.560 14.636 1.00 96.94 109 GLY A O 1
ATOM 861 N N . ASP A 1 110 ? -9.310 -5.035 14.160 1.00 97.38 110 ASP A N 1
ATOM 862 C CA . ASP A 1 110 ? -9.508 -6.114 13.201 1.00 97.38 110 ASP A CA 1
ATOM 863 C C . ASP A 1 110 ? -8.879 -5.777 11.842 1.00 97.38 110 ASP A C 1
ATOM 865 O O . ASP A 1 110 ? -8.829 -4.622 11.416 1.00 97.38 110 ASP A O 1
ATOM 869 N N . ILE A 1 111 ? -8.375 -6.808 11.157 1.00 98.38 111 ILE A N 1
ATOM 870 C CA . ILE A 1 111 ? -7.938 -6.715 9.760 1.00 98.38 111 ILE A CA 1
ATOM 871 C C . ILE A 1 111 ? -8.930 -7.529 8.933 1.00 98.38 111 ILE A C 1
ATOM 873 O O . ILE A 1 111 ? -8.887 -8.760 8.929 1.00 98.38 111 ILE A O 1
ATOM 877 N N . GLU A 1 112 ? -9.837 -6.839 8.252 1.00 98.06 112 GLU A N 1
ATOM 878 C CA . GLU A 1 112 ? -10.797 -7.437 7.330 1.00 98.06 112 GLU A CA 1
ATOM 879 C C . GLU A 1 112 ? -10.161 -7.544 5.945 1.00 98.06 112 GLU A C 1
ATOM 881 O O . GLU A 1 112 ? -9.948 -6.533 5.277 1.00 98.06 112 GLU A O 1
ATOM 886 N N . VAL A 1 113 ? -9.841 -8.763 5.515 1.00 98.31 113 VAL A N 1
ATOM 887 C CA . VAL A 1 113 ? -9.187 -9.008 4.223 1.00 98.31 113 VAL A CA 1
ATOM 888 C C . VAL A 1 113 ? -10.234 -9.288 3.144 1.00 98.31 113 VAL A C 1
ATOM 890 O O . VAL A 1 113 ? -11.083 -10.161 3.319 1.00 98.31 113 VAL A O 1
ATOM 893 N N . HIS A 1 114 ? -10.149 -8.566 2.027 1.00 98.25 114 HIS A N 1
ATOM 894 C CA . HIS A 1 114 ? -10.906 -8.807 0.800 1.00 98.25 114 HIS A CA 1
ATOM 895 C C . HIS A 1 114 ? -9.956 -9.211 -0.318 1.00 98.25 114 HIS A C 1
ATOM 897 O O . HIS A 1 114 ? -9.012 -8.488 -0.639 1.00 98.25 114 HIS A O 1
ATOM 903 N N . ASP A 1 115 ? -10.241 -10.347 -0.933 1.00 97.69 115 ASP A N 1
ATOM 904 C CA . ASP A 1 115 ? -9.525 -10.810 -2.112 1.00 97.69 115 ASP A CA 1
ATOM 905 C C . ASP A 1 115 ? -9.954 -10.009 -3.343 1.00 97.69 115 ASP A C 1
ATOM 907 O O . ASP A 1 115 ? -11.143 -9.788 -3.576 1.00 97.69 115 ASP A O 1
ATOM 911 N N . VAL A 1 116 ? -8.976 -9.609 -4.149 1.00 97.94 116 VAL A N 1
ATOM 912 C CA . VAL A 1 116 ? -9.174 -8.938 -5.435 1.00 97.94 116 VAL A CA 1
ATOM 913 C C . VAL A 1 116 ? -8.526 -9.795 -6.511 1.00 97.94 116 VAL A C 1
ATOM 915 O O . VAL A 1 116 ? -7.360 -10.195 -6.391 1.00 97.94 116 VAL A O 1
ATOM 918 N N . ARG A 1 117 ? -9.267 -10.104 -7.580 1.00 95.81 117 ARG A N 1
ATOM 919 C CA . ARG A 1 117 ? -8.774 -10.978 -8.657 1.00 95.81 117 ARG A CA 1
ATOM 920 C C . ARG A 1 117 ? -7.860 -10.208 -9.617 1.00 95.81 117 ARG A C 1
ATOM 922 O O . ARG A 1 117 ? -8.215 -9.946 -10.763 1.00 95.81 117 ARG A O 1
ATOM 929 N N . ALA A 1 118 ? -6.671 -9.864 -9.139 1.00 96.00 118 ALA A N 1
ATOM 930 C CA . ALA A 1 118 ? -5.632 -9.149 -9.872 1.00 96.00 118 ALA A CA 1
ATOM 931 C C . ALA A 1 118 ? -4.238 -9.568 -9.392 1.00 96.00 118 ALA A C 1
ATOM 933 O O . ALA A 1 118 ? -4.095 -10.182 -8.332 1.00 96.00 118 ALA A O 1
ATOM 934 N N . VAL A 1 119 ? -3.221 -9.200 -10.163 1.00 94.75 119 VAL A N 1
ATOM 935 C CA . VAL A 1 119 ? -1.846 -9.009 -9.678 1.00 94.75 119 VAL A CA 1
ATOM 936 C C . VAL A 1 119 ? -1.702 -7.590 -9.112 1.00 94.75 119 VAL A C 1
ATOM 938 O O . VAL A 1 119 ? -2.447 -6.694 -9.517 1.00 94.75 119 VAL A O 1
ATOM 941 N N . HIS A 1 120 ? -0.738 -7.357 -8.216 1.00 94.44 120 HIS A N 1
ATOM 942 C CA . HIS A 1 120 ? -0.498 -6.066 -7.550 1.00 94.44 120 HIS A CA 1
ATOM 943 C C . HIS A 1 120 ? -0.526 -4.874 -8.519 1.00 94.44 120 HIS A C 1
ATOM 945 O O . HIS A 1 120 ? -1.243 -3.891 -8.330 1.00 94.44 120 HIS A O 1
ATOM 951 N N . HIS A 1 121 ? 0.224 -4.993 -9.614 1.00 90.62 121 HIS A N 1
ATOM 952 C CA . HIS A 1 121 ? 0.384 -3.935 -10.605 1.00 90.62 121 HIS A CA 1
ATOM 953 C C . HIS A 1 121 ? -0.889 -3.658 -11.411 1.00 90.62 121 HIS A C 1
ATOM 955 O O . HIS A 1 121 ? -1.015 -2.580 -11.977 1.00 90.62 121 HIS A O 1
ATOM 961 N N . GLU A 1 122 ? -1.868 -4.561 -11.419 1.00 92.69 122 GLU A N 1
ATOM 962 C CA . GLU A 1 122 ? -3.140 -4.393 -12.129 1.00 92.69 122 GLU A CA 1
ATOM 963 C C . GLU A 1 122 ? -4.291 -3.947 -11.219 1.00 92.69 122 GLU A C 1
ATOM 965 O O . GLU A 1 122 ? -5.383 -3.668 -11.711 1.00 92.69 122 GLU A O 1
ATOM 970 N N . MET A 1 123 ? -4.082 -3.800 -9.906 1.00 95.19 123 MET A N 1
ATOM 971 C CA . MET A 1 123 ? -5.157 -3.403 -8.981 1.00 95.19 123 MET A CA 1
ATOM 972 C C . MET A 1 123 ? -5.749 -2.014 -9.268 1.00 95.19 123 MET A C 1
ATOM 974 O O . MET A 1 123 ? -6.844 -1.697 -8.809 1.00 95.19 123 MET A O 1
ATOM 978 N N . HIS A 1 124 ? -5.044 -1.188 -10.043 1.00 92.44 124 HIS A N 1
ATOM 979 C CA . HIS A 1 124 ? -5.504 0.123 -10.498 1.00 92.44 124 HIS A CA 1
ATOM 980 C C . HIS A 1 124 ? -6.392 0.066 -11.760 1.00 92.44 124 HIS A C 1
ATOM 982 O O . HIS A 1 124 ? -6.938 1.092 -12.173 1.00 92.44 124 HIS A O 1
ATOM 988 N N . MET A 1 125 ? -6.540 -1.106 -12.388 1.00 94.31 125 MET A N 1
ATOM 989 C CA . MET A 1 125 ? -7.321 -1.282 -13.613 1.00 94.31 125 MET A CA 1
ATOM 990 C C . MET A 1 125 ? -8.835 -1.266 -13.334 1.00 94.31 125 MET A C 1
ATOM 992 O O . MET A 1 125 ? -9.263 -1.582 -12.222 1.00 94.31 125 MET A O 1
ATOM 996 N N . PRO A 1 126 ? -9.688 -0.947 -14.335 1.00 96.50 126 PRO A N 1
ATOM 997 C CA . PRO A 1 126 ? -11.121 -0.730 -14.109 1.00 96.50 126 PRO A CA 1
ATOM 998 C C . PRO A 1 126 ? -11.867 -1.882 -13.419 1.00 96.50 126 PRO A C 1
ATOM 1000 O O . PRO A 1 126 ? -12.750 -1.621 -12.608 1.00 96.50 126 PRO A O 1
ATOM 1003 N N . GLY A 1 127 ? -11.523 -3.138 -13.731 1.00 96.81 127 GLY A N 1
ATOM 1004 C CA . GLY A 1 127 ? -12.138 -4.321 -13.115 1.00 96.81 127 GLY A CA 1
ATOM 1005 C C . GLY A 1 127 ? -11.842 -4.419 -11.612 1.00 96.81 127 GLY A C 1
ATOM 1006 O O . GLY A 1 127 ? -12.771 -4.278 -10.819 1.00 96.81 127 GLY A O 1
ATOM 1007 N N . PRO A 1 128 ? -10.566 -4.571 -11.207 1.00 97.50 128 PRO A N 1
ATOM 1008 C CA . PRO A 1 128 ? -10.168 -4.603 -9.796 1.00 97.50 128 PRO A CA 1
ATOM 1009 C C . PRO A 1 128 ? -10.627 -3.380 -8.989 1.00 97.50 128 PRO A C 1
ATOM 1011 O O . PRO A 1 128 ? -11.089 -3.520 -7.858 1.00 97.50 128 PRO A O 1
ATOM 1014 N N . VAL A 1 129 ? -10.582 -2.179 -9.579 1.00 97.88 129 VAL A N 1
ATOM 1015 C CA . VAL A 1 129 ? -11.106 -0.961 -8.937 1.00 97.88 129 VAL A CA 1
ATOM 1016 C C . VAL A 1 129 ? -12.606 -1.084 -8.660 1.00 97.88 129 VAL A C 1
ATOM 1018 O O . VAL A 1 129 ? -13.048 -0.718 -7.574 1.00 97.88 129 VAL A O 1
ATOM 1021 N N . ALA A 1 130 ? -13.402 -1.616 -9.592 1.00 97.81 130 ALA A N 1
ATOM 1022 C CA . ALA A 1 130 ? -14.832 -1.815 -9.360 1.00 97.81 130 ALA A CA 1
ATOM 1023 C C . ALA A 1 130 ? -15.099 -2.782 -8.191 1.00 97.81 130 ALA A C 1
ATOM 1025 O O . ALA A 1 130 ? -15.954 -2.482 -7.357 1.00 97.81 130 ALA A O 1
ATOM 1026 N N . GLU A 1 131 ? -14.336 -3.877 -8.086 1.00 97.00 131 GLU A N 1
ATOM 1027 C CA . GLU A 1 131 ? -14.416 -4.833 -6.966 1.00 97.00 131 GLU A CA 1
ATOM 1028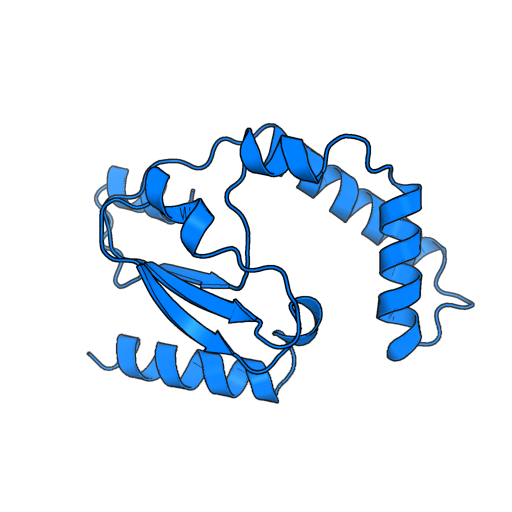 C C . GLU A 1 131 ? -14.107 -4.151 -5.619 1.00 97.00 131 GLU A C 1
ATOM 1030 O O . GLU A 1 131 ? -14.899 -4.230 -4.675 1.00 97.00 131 GLU A O 1
ATOM 1035 N N . VAL A 1 132 ? -12.998 -3.404 -5.540 1.00 97.94 132 VAL A N 1
ATOM 1036 C CA . VAL A 1 132 ? -12.594 -2.653 -4.335 1.00 97.94 132 VAL A CA 1
ATOM 1037 C C . VAL A 1 132 ? -13.660 -1.633 -3.926 1.00 97.94 132 VAL A C 1
ATOM 1039 O O . VAL A 1 132 ? -14.039 -1.546 -2.753 1.00 97.94 132 VAL A O 1
ATOM 1042 N N . PHE A 1 133 ? -14.184 -0.863 -4.882 1.00 96.62 133 PHE A N 1
ATOM 1043 C CA . PHE A 1 133 ? -15.178 0.168 -4.588 1.00 96.62 133 PHE A CA 1
ATOM 1044 C C . PHE A 1 133 ? -16.545 -0.401 -4.204 1.00 96.62 133 PHE A C 1
ATOM 1046 O O . PHE A 1 133 ? -17.280 0.260 -3.472 1.00 96.62 133 PHE A O 1
ATOM 1053 N N . GLU A 1 134 ? -16.890 -1.622 -4.610 1.00 96.62 134 GLU A N 1
ATOM 1054 C CA . GLU A 1 134 ? -18.096 -2.297 -4.123 1.00 96.62 134 GLU A CA 1
ATOM 1055 C C . GLU A 1 134 ? -18.052 -2.486 -2.596 1.00 96.62 134 GLU A C 1
ATOM 1057 O O . GLU A 1 134 ? -19.032 -2.218 -1.894 1.00 96.62 134 GLU A O 1
ATOM 1062 N N . VAL A 1 135 ? -16.889 -2.878 -2.066 1.00 96.81 135 VAL A N 1
ATOM 1063 C CA . VAL A 1 135 ? -16.646 -3.017 -0.623 1.00 96.81 135 VAL A CA 1
ATOM 1064 C C . VAL A 1 135 ? -16.634 -1.651 0.062 1.00 96.81 135 VAL A C 1
ATOM 1066 O O . VAL A 1 135 ? -17.340 -1.461 1.055 1.00 96.81 135 VAL A O 1
ATOM 1069 N N . ILE A 1 136 ? -15.882 -0.686 -0.480 1.00 95.75 136 ILE A N 1
ATOM 1070 C CA . ILE A 1 136 ? -15.781 0.668 0.092 1.00 95.75 136 ILE A CA 1
ATOM 1071 C C . ILE A 1 136 ? -17.159 1.336 0.173 1.00 95.75 136 ILE A C 1
ATOM 1073 O O . ILE A 1 136 ? -17.508 1.899 1.208 1.00 95.75 136 ILE A O 1
ATOM 1077 N N . ASN A 1 137 ? -17.975 1.237 -0.878 1.00 95.94 137 ASN A N 1
ATOM 1078 C CA . ASN A 1 137 ? -19.307 1.839 -0.901 1.00 95.94 137 ASN A CA 1
ATOM 1079 C C . ASN A 1 137 ? -20.235 1.227 0.155 1.00 95.94 137 ASN A C 1
ATOM 1081 O O . ASN A 1 137 ? -20.995 1.958 0.786 1.00 95.94 137 ASN A O 1
ATOM 1085 N N . ARG A 1 138 ? -20.154 -0.089 0.402 1.00 94.62 138 ARG A N 1
ATOM 1086 C CA . ARG A 1 138 ? -20.900 -0.723 1.502 1.00 94.62 138 ARG A CA 1
ATOM 1087 C C . ARG A 1 138 ? -20.462 -0.212 2.871 1.00 94.62 138 ARG A C 1
ATOM 1089 O O . ARG A 1 138 ? -21.315 -0.016 3.728 1.00 94.62 138 ARG A O 1
ATOM 1096 N N . LYS A 1 139 ? -19.159 0.006 3.074 1.00 91.69 139 LYS A N 1
ATOM 1097 C CA . LYS A 1 139 ? -18.617 0.547 4.331 1.00 91.69 139 LYS A CA 1
ATOM 1098 C C . LYS A 1 139 ? -19.031 1.999 4.560 1.00 91.69 139 LYS A C 1
ATOM 1100 O O . LYS A 1 139 ? -19.336 2.361 5.685 1.00 91.69 139 LYS A O 1
ATOM 1105 N N . LEU A 1 140 ? -19.068 2.806 3.500 1.00 89.88 140 LEU A N 1
ATOM 1106 C CA . LEU A 1 140 ? -19.468 4.215 3.555 1.00 89.88 140 LEU A CA 1
ATOM 1107 C C . LEU A 1 140 ? -20.981 4.436 3.682 1.00 89.88 140 LEU A C 1
ATOM 1109 O O . LEU A 1 140 ? -21.402 5.521 4.068 1.00 89.88 140 LEU A O 1
ATOM 1113 N N . ALA A 1 141 ? -21.799 3.449 3.314 1.00 89.31 141 ALA A N 1
ATOM 1114 C CA . ALA A 1 141 ? -23.254 3.525 3.430 1.00 89.31 141 ALA A CA 1
ATOM 1115 C C . ALA A 1 141 ? -23.781 3.200 4.844 1.00 89.31 141 ALA A C 1
ATOM 1117 O O . ALA A 1 141 ? -24.994 3.270 5.053 1.00 89.31 141 ALA A O 1
ATOM 1118 N N . GLY A 1 142 ? -22.892 2.806 5.766 1.00 62.50 142 GLY A N 1
ATOM 1119 C CA . GLY A 1 142 ? -23.185 2.499 7.170 1.00 62.50 142 GLY A CA 1
ATOM 1120 C C . GLY A 1 142 ? -23.060 3.709 8.080 1.00 62.50 142 GLY A C 1
ATOM 1121 O O . GLY A 1 142 ? -22.038 4.419 7.965 1.00 62.50 142 GLY A O 1
#